Protein AF-A0A445B924-F1 (afdb_monomer_lite)

pLDDT: mean 78.01, std 12.76, range [37.25, 92.06]

Foldseek 3Di:
DAWDDADPVQRKTKDWDWDADPNDTDIDIWIAGPPCCDIPVDSLVVVQARDPVLVNSCVVVVHDRVVSHHPCPDPVNVCVVVVPPPDPPDDPVRDDPDPDDDDDDDPVPDDPPDDDPPPDPDDDDD

Radius of gyration: 23.71 Å; chains: 1; bounding box: 46×54×60 Å

Secondary structure (DSSP, 8-state):
-EEEEEETTTTEEEEEEEEEETTEEEEEEEEEETTTTEETTEEGGGTTS--HHHHHHHHHHT--GGGGS-GGGSHHHHHHHHHS----SS-GGGSPP--S------GGGSPPSS------------

Structure (mmCIF, N/CA/C/O backbone):
data_AF-A0A445B924-F1
#
_entry.id   AF-A0A445B924-F1
#
loop_
_atom_site.group_PDB
_atom_site.id
_atom_site.type_symbol
_atom_site.label_atom_id
_atom_site.label_alt_id
_atom_site.label_comp_id
_atom_site.label_asym_id
_atom_site.label_entity_id
_atom_site.label_seq_id
_atom_site.pdbx_PDB_ins_code
_atom_site.Cartn_x
_atom_site.Cartn_y
_atom_site.Cartn_z
_atom_site.occupancy
_atom_site.B_iso_or_equiv
_atom_site.auth_seq_id
_atom_site.auth_comp_id
_atom_site.auth_asym_id
_atom_site.auth_atom_id
_atom_site.pdbx_PDB_model_num
ATOM 1 N N . MET A 1 1 ? 0.965 -11.926 8.103 1.00 84.31 1 MET A N 1
ATOM 2 C CA . MET A 1 1 ? 0.816 -10.646 8.819 1.00 84.31 1 MET A CA 1
ATOM 3 C C . MET A 1 1 ? -0.501 -10.665 9.566 1.00 84.31 1 MET A C 1
ATOM 5 O O . MET A 1 1 ? -1.481 -11.114 8.982 1.00 84.31 1 MET A O 1
ATOM 9 N N . GLN A 1 2 ? -0.522 -10.225 10.821 1.00 88.88 2 GLN A N 1
ATOM 10 C CA . GLN A 1 2 ? -1.723 -10.185 11.661 1.00 88.88 2 GLN A CA 1
ATOM 11 C C . GLN A 1 2 ? -1.823 -8.826 12.354 1.00 88.88 2 GLN A C 1
ATOM 13 O O . GLN A 1 2 ? -0.837 -8.341 12.892 1.00 88.88 2 GLN A O 1
ATOM 18 N N . VAL A 1 3 ? -3.001 -8.200 12.335 1.00 88.69 3 VAL A N 1
ATOM 19 C CA . VAL A 1 3 ? -3.238 -6.960 13.088 1.00 88.69 3 VAL A CA 1
ATOM 20 C C . VAL A 1 3 ? -3.455 -7.323 14.556 1.00 88.69 3 VAL A C 1
ATOM 22 O O . VAL A 1 3 ? -4.400 -8.041 14.878 1.00 88.69 3 VAL A O 1
ATOM 25 N N . ASN A 1 4 ? -2.581 -6.834 15.430 1.00 86.19 4 ASN A N 1
ATOM 26 C CA . ASN A 1 4 ? -2.591 -7.130 16.862 1.00 86.19 4 ASN A CA 1
ATOM 27 C C . ASN A 1 4 ? -3.271 -6.054 17.698 1.00 86.19 4 ASN A C 1
ATOM 29 O O . ASN A 1 4 ? -3.913 -6.357 18.701 1.00 86.19 4 ASN A O 1
ATOM 33 N N . LEU A 1 5 ? -3.108 -4.794 17.301 1.00 85.38 5 LEU A N 1
ATOM 34 C CA . LEU A 1 5 ? -3.694 -3.654 17.992 1.00 85.38 5 LEU A CA 1
ATOM 35 C C . LEU A 1 5 ? -4.216 -2.664 16.963 1.00 85.38 5 LEU A C 1
ATOM 37 O O . LEU A 1 5 ? -3.568 -2.424 15.944 1.00 85.38 5 LEU A O 1
ATOM 41 N N . TYR A 1 6 ? -5.390 -2.110 17.245 1.00 87.94 6 TYR A N 1
ATOM 42 C CA . TYR A 1 6 ? -6.027 -1.086 16.432 1.00 87.94 6 TYR A CA 1
ATOM 43 C C . TYR A 1 6 ? -6.591 0.016 17.333 1.00 87.94 6 TYR A C 1
ATOM 45 O O . TYR A 1 6 ? -7.502 -0.237 18.123 1.00 87.94 6 TYR A O 1
ATOM 53 N N . ASP A 1 7 ? -6.062 1.233 17.191 1.00 88.50 7 ASP A N 1
ATOM 54 C CA . ASP A 1 7 ? -6.638 2.448 17.763 1.00 88.50 7 ASP A CA 1
ATOM 55 C C . ASP A 1 7 ? -7.491 3.153 16.704 1.00 88.50 7 ASP A C 1
ATOM 57 O O . ASP A 1 7 ? -6.999 3.764 15.748 1.00 88.50 7 ASP A O 1
ATOM 61 N N . ARG A 1 8 ? -8.808 3.083 16.899 1.00 82.19 8 ARG A N 1
ATOM 62 C CA . ARG A 1 8 ? -9.788 3.687 15.997 1.00 82.19 8 ARG A CA 1
ATOM 63 C C . ARG A 1 8 ? -9.754 5.214 15.996 1.00 82.19 8 ARG A C 1
ATOM 65 O O . ARG A 1 8 ? -10.068 5.797 14.962 1.00 82.19 8 ARG A O 1
ATOM 72 N N . GLY A 1 9 ? -9.416 5.854 17.116 1.00 82.44 9 GLY A N 1
ATOM 73 C CA . GLY A 1 9 ? -9.404 7.314 17.224 1.00 82.44 9 GLY A CA 1
ATOM 74 C C . GLY A 1 9 ? -8.301 7.933 16.373 1.00 82.44 9 GLY A C 1
ATOM 75 O O . GLY A 1 9 ? -8.534 8.917 15.676 1.00 82.44 9 GLY A O 1
ATOM 76 N N . ASN A 1 10 ? -7.132 7.293 16.369 1.00 80.12 10 ASN A N 1
ATOM 77 C CA . ASN A 1 10 ? -5.940 7.790 15.683 1.00 80.12 10 ASN A CA 1
ATOM 78 C C . ASN A 1 10 ? -5.678 7.105 14.329 1.00 80.12 10 ASN A C 1
ATOM 80 O O . ASN A 1 10 ? -4.825 7.548 13.559 1.00 80.12 10 ASN A O 1
ATOM 84 N N . SER A 1 11 ? -6.455 6.065 13.992 1.00 86.12 11 SER A N 1
ATOM 85 C CA . SER A 1 11 ? -6.229 5.202 12.820 1.00 86.12 11 SER A CA 1
ATOM 86 C C . SER A 1 11 ? -4.830 4.578 12.824 1.00 86.12 11 SER A C 1
ATOM 88 O O . SER A 1 11 ? -4.155 4.521 11.790 1.00 86.12 11 SER A O 1
ATOM 90 N N . GLU A 1 12 ? -4.412 4.124 14.006 1.00 91.69 12 GLU A N 1
ATOM 91 C CA . GLU A 1 12 ? -3.114 3.501 14.246 1.00 91.69 12 GLU A CA 1
ATOM 92 C C . GLU A 1 12 ? -3.240 1.992 14.428 1.00 91.69 12 GLU A C 1
ATOM 94 O O . GLU A 1 12 ? -4.201 1.487 15.015 1.00 91.69 12 GLU A O 1
ATOM 99 N N . PHE A 1 13 ? -2.247 1.267 13.924 1.00 91.75 13 PHE A N 1
ATOM 100 C CA . PHE A 1 13 ? -2.224 -0.186 13.918 1.00 91.75 13 PHE A CA 1
ATOM 101 C C . PHE A 1 13 ? -0.861 -0.701 14.340 1.00 91.75 13 PHE A C 1
ATOM 103 O O . PHE A 1 13 ? 0.168 -0.116 14.007 1.00 91.75 13 PHE A O 1
ATOM 110 N N . ILE A 1 14 ? -0.866 -1.850 15.004 1.00 92.06 14 ILE A N 1
ATOM 111 C CA . ILE A 1 14 ? 0.320 -2.679 15.192 1.00 92.06 14 ILE A CA 1
ATOM 112 C C . ILE A 1 14 ? 0.072 -3.981 14.447 1.00 92.06 14 ILE A C 1
ATOM 114 O O . ILE A 1 14 ? -0.892 -4.693 14.738 1.00 92.06 14 ILE A O 1
ATOM 118 N N . VAL A 1 15 ? 0.928 -4.272 13.475 1.00 90.44 15 VAL A N 1
ATOM 119 C CA . VAL A 1 15 ? 0.847 -5.466 12.637 1.00 90.44 15 VAL A CA 1
ATOM 120 C C . VAL A 1 15 ? 2.048 -6.347 12.909 1.00 90.44 15 VAL A C 1
ATOM 122 O O . VAL A 1 15 ? 3.184 -5.928 12.707 1.00 90.44 15 VAL A O 1
ATOM 125 N N . ASP A 1 16 ? 1.787 -7.578 13.324 1.00 91.19 16 ASP A N 1
ATOM 126 C CA . ASP A 1 16 ? 2.802 -8.611 13.421 1.00 91.19 16 ASP A CA 1
ATOM 127 C C . ASP A 1 16 ? 3.155 -9.130 12.036 1.00 91.19 16 ASP A C 1
ATOM 129 O O . ASP A 1 16 ? 2.300 -9.513 11.224 1.00 91.19 16 ASP A O 1
ATOM 133 N N . GLU A 1 17 ? 4.449 -9.185 11.788 1.00 87.56 17 GLU A N 1
ATOM 134 C CA . GLU A 1 17 ? 5.062 -9.701 10.591 1.00 87.56 17 GLU A CA 1
ATOM 135 C C . GLU A 1 17 ? 5.919 -10.913 10.942 1.00 87.56 17 GLU A C 1
ATOM 137 O O . GLU A 1 17 ? 6.742 -10.897 11.854 1.00 87.56 17 GLU A O 1
ATOM 142 N N . ILE A 1 18 ? 5.707 -11.985 10.184 1.00 87.50 18 ILE A N 1
ATOM 143 C CA . ILE A 1 18 ? 6.516 -13.192 10.264 1.00 87.50 18 ILE A CA 1
ATOM 144 C C . ILE A 1 18 ? 7.342 -13.223 8.987 1.00 87.50 18 ILE A C 1
ATOM 146 O O . ILE A 1 18 ? 6.793 -13.428 7.903 1.00 87.50 18 ILE A O 1
ATOM 150 N N . THR A 1 19 ? 8.648 -13.013 9.109 1.00 80.88 19 THR A N 1
ATOM 151 C CA . THR A 1 19 ? 9.589 -13.146 7.996 1.00 80.88 19 THR A CA 1
ATOM 152 C C . THR A 1 19 ? 10.322 -14.476 8.110 1.00 80.88 19 THR A C 1
ATOM 154 O O . THR A 1 19 ? 10.791 -14.857 9.183 1.00 80.88 19 THR A O 1
ATOM 157 N N . SER A 1 20 ? 10.404 -15.216 7.003 1.00 81.62 20 SER A N 1
ATOM 158 C CA . SER A 1 20 ? 11.209 -16.433 6.920 1.00 81.62 20 SER A CA 1
ATOM 159 C C . SER A 1 20 ? 12.340 -16.215 5.926 1.00 81.62 20 SER A C 1
ATOM 161 O O . SER A 1 20 ? 12.104 -16.149 4.721 1.00 81.62 20 SER A O 1
ATOM 163 N N . THR A 1 21 ? 13.566 -16.098 6.433 1.00 80.56 21 THR A N 1
ATOM 164 C CA . THR A 1 21 ? 14.767 -15.892 5.613 1.00 80.56 21 THR A CA 1
ATOM 165 C C . THR A 1 21 ? 15.790 -16.963 5.961 1.00 80.56 21 THR A C 1
ATOM 167 O O . THR A 1 21 ? 16.232 -17.063 7.104 1.00 80.56 21 THR A O 1
ATOM 170 N N . GLY A 1 22 ? 16.163 -17.794 4.981 1.00 78.31 22 GLY A N 1
ATOM 171 C CA . GLY A 1 22 ? 17.199 -18.821 5.155 1.00 78.31 22 GLY A CA 1
ATOM 172 C C . GLY A 1 22 ? 16.897 -19.846 6.257 1.00 78.31 22 GLY A C 1
ATOM 173 O O . GLY A 1 22 ? 17.793 -20.217 7.007 1.00 78.31 22 GLY A O 1
ATOM 174 N N . GLY A 1 23 ? 15.633 -20.258 6.409 1.00 81.50 23 GLY A N 1
ATOM 175 C CA . GLY A 1 23 ? 15.212 -21.230 7.430 1.00 81.50 23 GLY A CA 1
ATOM 176 C C . GLY A 1 23 ? 15.062 -20.662 8.847 1.00 81.50 23 GLY A C 1
ATOM 177 O O . GLY A 1 23 ? 14.691 -21.396 9.759 1.00 81.50 23 GLY A O 1
ATOM 178 N N . ARG A 1 24 ? 15.305 -19.361 9.049 1.00 80.38 24 ARG A N 1
ATOM 179 C CA . ARG A 1 24 ? 15.022 -18.660 10.307 1.00 80.38 24 ARG A CA 1
ATOM 180 C C . ARG A 1 24 ? 13.689 -17.938 10.214 1.00 80.38 24 ARG A C 1
ATOM 182 O O . ARG A 1 24 ? 13.432 -17.257 9.225 1.00 80.38 24 ARG A O 1
ATOM 189 N N . ILE A 1 25 ? 12.868 -18.085 11.249 1.00 85.88 25 ILE A N 1
ATOM 190 C CA . ILE A 1 25 ? 11.621 -17.339 11.421 1.00 85.88 25 ILE A CA 1
ATOM 191 C C . ILE A 1 25 ? 11.916 -16.170 12.357 1.00 85.88 25 ILE A C 1
ATOM 193 O O . ILE A 1 25 ? 12.394 -16.383 13.472 1.00 85.88 25 ILE A O 1
ATOM 197 N N . ALA A 1 26 ? 11.639 -14.954 11.905 1.00 83.56 26 ALA A N 1
ATOM 198 C CA . ALA A 1 26 ? 11.666 -13.759 12.729 1.00 83.56 26 ALA A CA 1
ATOM 199 C C . 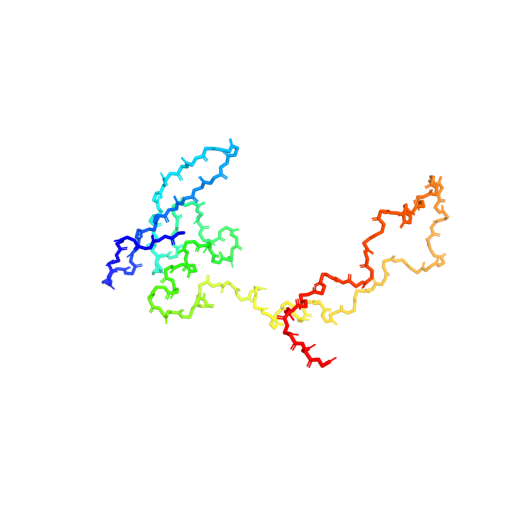ALA A 1 26 ? 10.248 -13.205 12.862 1.00 83.56 26 ALA A C 1
ATOM 201 O O . ALA A 1 26 ? 9.506 -13.119 11.882 1.00 83.56 26 ALA A O 1
ATOM 202 N N . LEU A 1 27 ? 9.889 -12.852 14.093 1.00 88.38 27 LEU A N 1
ATOM 203 C CA . LEU A 1 27 ? 8.680 -12.107 14.412 1.00 88.38 27 LEU A CA 1
ATOM 204 C C . LEU A 1 27 ? 9.077 -10.660 14.668 1.00 88.38 27 LEU A C 1
ATOM 206 O O . LEU A 1 27 ? 9.913 -10.387 15.531 1.00 88.38 27 LEU A O 1
ATOM 210 N N . SER A 1 28 ? 8.475 -9.750 13.922 1.00 86.69 28 SER A N 1
ATOM 211 C CA . SER A 1 28 ? 8.584 -8.315 14.140 1.00 86.69 28 SER A CA 1
ATOM 212 C C . SER A 1 28 ? 7.199 -7.695 14.194 1.00 86.69 28 SER A C 1
ATOM 214 O O . SER A 1 28 ? 6.224 -8.273 13.721 1.00 86.69 28 SER A O 1
ATOM 216 N N . ASN A 1 29 ? 7.107 -6.514 14.792 1.00 89.56 29 ASN A N 1
ATOM 217 C CA . ASN A 1 29 ? 5.907 -5.702 14.741 1.00 89.56 29 ASN A CA 1
ATOM 218 C C . ASN A 1 29 ? 6.183 -4.445 13.917 1.00 89.56 29 ASN A C 1
ATOM 220 O O . ASN A 1 29 ? 7.296 -3.927 13.884 1.00 89.56 29 ASN A O 1
ATOM 224 N N . CYS A 1 30 ? 5.153 -3.987 13.223 1.00 88.06 30 CYS A N 1
ATOM 225 C CA . CYS A 1 30 ? 5.167 -2.763 12.448 1.00 88.06 30 CYS A CA 1
ATOM 226 C C . CYS A 1 30 ? 4.043 -1.867 12.943 1.00 88.06 30 CYS A C 1
ATOM 228 O O . CYS A 1 30 ? 2.876 -2.270 12.949 1.00 88.06 30 CYS A O 1
ATOM 230 N N . ARG A 1 31 ? 4.381 -0.638 13.316 1.00 90.62 31 ARG A N 1
ATOM 231 C CA . ARG A 1 31 ? 3.417 0.425 13.569 1.00 90.62 31 ARG A CA 1
ATOM 232 C C . ARG A 1 31 ? 3.018 1.070 12.256 1.00 90.62 31 ARG A C 1
ATOM 234 O O . ARG A 1 31 ? 3.836 1.254 11.354 1.00 90.62 31 ARG A O 1
ATOM 241 N N . ILE A 1 32 ? 1.737 1.385 12.149 1.00 89.00 32 ILE A N 1
ATOM 242 C CA . ILE A 1 32 ? 1.146 2.011 10.974 1.00 89.00 32 ILE A CA 1
ATOM 243 C C . ILE A 1 32 ? 0.244 3.135 11.448 1.00 89.00 32 ILE A C 1
ATOM 245 O O . ILE A 1 32 ? -0.576 2.922 12.336 1.00 89.00 32 ILE A O 1
ATOM 249 N N . SER A 1 33 ? 0.339 4.292 10.806 1.00 89.12 33 SER A N 1
ATOM 250 C CA . SER A 1 33 ? -0.661 5.353 10.893 1.00 89.12 33 SER A CA 1
ATOM 251 C C . SER A 1 33 ? -1.271 5.546 9.510 1.00 89.12 33 SER A C 1
ATOM 253 O O . SER A 1 33 ? -0.577 5.959 8.580 1.00 89.12 33 SER A O 1
ATOM 255 N N . LEU A 1 34 ? -2.560 5.228 9.348 1.00 85.69 34 LEU A N 1
ATOM 256 C CA . LEU A 1 34 ? -3.255 5.449 8.073 1.00 85.69 34 LEU A CA 1
ATOM 257 C C . LEU A 1 34 ? -3.519 6.939 7.827 1.00 85.69 34 LEU A C 1
ATOM 259 O O . LEU A 1 34 ? -3.470 7.388 6.686 1.00 85.69 34 LEU A O 1
ATOM 263 N N . SER A 1 35 ? -3.780 7.705 8.890 1.00 84.31 35 SER A N 1
ATOM 264 C CA . SER A 1 35 ? -4.002 9.154 8.825 1.00 84.31 35 SER A CA 1
ATOM 265 C C . SER A 1 35 ? -2.721 9.902 8.451 1.00 84.31 35 SER A C 1
ATOM 267 O O . SER A 1 35 ? -2.754 10.792 7.604 1.00 84.31 35 SER A O 1
ATOM 269 N N . GLY A 1 36 ? -1.590 9.501 9.036 1.00 80.75 36 GLY A N 1
ATOM 270 C CA . GLY A 1 36 ? -0.273 10.056 8.734 1.00 80.75 36 GLY A CA 1
ATOM 271 C C . GLY A 1 36 ? 0.399 9.459 7.497 1.00 80.75 36 GLY A C 1
ATOM 272 O O . GLY A 1 36 ? 1.407 10.001 7.058 1.00 80.75 36 GLY A O 1
ATOM 273 N N . GLN A 1 37 ? -0.131 8.360 6.946 1.00 79.62 37 GLN A N 1
ATOM 274 C CA . GLN A 1 37 ? 0.526 7.536 5.922 1.00 79.62 37 GLN A CA 1
ATOM 275 C C . GLN A 1 37 ? 1.966 7.172 6.327 1.00 79.62 37 GLN A C 1
ATOM 277 O O . GLN A 1 37 ? 2.929 7.452 5.618 1.00 79.62 37 GLN A O 1
ATOM 282 N N . ILE A 1 38 ? 2.136 6.578 7.509 1.00 82.31 38 ILE A N 1
ATOM 283 C CA . ILE A 1 38 ? 3.453 6.201 8.051 1.00 82.31 38 ILE A CA 1
ATOM 284 C C . ILE A 1 38 ? 3.473 4.704 8.353 1.00 82.31 38 ILE A C 1
ATOM 286 O O . ILE A 1 38 ? 2.495 4.157 8.862 1.00 82.31 38 ILE A O 1
ATOM 290 N N . CYS A 1 39 ? 4.590 4.054 8.035 1.00 86.00 39 CYS A N 1
ATOM 291 C CA . CYS A 1 39 ? 4.892 2.664 8.356 1.00 86.00 39 CYS A CA 1
ATOM 292 C C . CYS A 1 39 ? 6.363 2.572 8.795 1.00 86.00 39 CYS A C 1
ATOM 294 O O . CYS A 1 39 ? 7.230 3.178 8.166 1.00 86.00 39 CYS A O 1
ATOM 296 N N . ASP A 1 40 ? 6.658 1.810 9.853 1.00 84.19 40 ASP A N 1
ATOM 297 C CA . ASP A 1 40 ? 8.021 1.690 10.406 1.00 84.19 40 ASP A CA 1
ATOM 298 C C . ASP A 1 40 ? 9.057 1.217 9.369 1.00 84.19 40 ASP A C 1
ATOM 300 O O . ASP A 1 40 ? 10.206 1.656 9.378 1.00 84.19 40 ASP A O 1
ATOM 304 N N . TYR A 1 41 ? 8.648 0.333 8.453 1.00 74.69 41 TYR A N 1
ATOM 305 C CA . TYR A 1 41 ? 9.526 -0.266 7.439 1.00 74.69 41 TYR A CA 1
ATOM 306 C C . TYR A 1 41 ? 9.624 0.543 6.145 1.00 74.69 41 TYR A C 1
ATOM 308 O O . TYR A 1 41 ? 10.459 0.254 5.288 1.00 74.69 41 TYR A O 1
ATOM 316 N N . SER A 1 42 ? 8.763 1.541 5.967 1.00 62.62 42 SER A N 1
ATOM 317 C CA . SER A 1 42 ? 8.767 2.389 4.783 1.00 62.62 42 SER A CA 1
ATOM 318 C C . SER A 1 42 ? 8.017 3.676 5.084 1.00 62.62 42 SER A C 1
ATOM 320 O O . SER A 1 42 ? 6.827 3.658 5.394 1.00 62.62 42 SER A O 1
ATOM 322 N N . TYR A 1 43 ? 8.688 4.814 4.920 1.00 61.56 43 TYR A N 1
ATOM 323 C CA . TYR A 1 43 ? 7.966 6.051 4.659 1.00 61.56 43 TYR A CA 1
ATOM 324 C C . TYR A 1 43 ? 7.143 5.799 3.390 1.00 61.56 43 TYR A C 1
ATOM 326 O O . TYR A 1 43 ? 7.717 5.683 2.307 1.00 61.56 43 TYR A O 1
ATOM 334 N N . PHE A 1 44 ? 5.821 5.659 3.524 1.00 55.84 44 PHE A N 1
ATOM 335 C CA . PHE A 1 44 ? 4.878 5.392 2.424 1.00 55.84 44 PHE A CA 1
ATOM 336 C C . PHE A 1 44 ? 5.154 6.231 1.172 1.00 55.84 44 PHE A C 1
ATOM 338 O O . PHE A 1 44 ? 4.918 5.798 0.048 1.00 55.84 44 PHE A O 1
ATOM 345 N N . GLN A 1 45 ? 5.649 7.448 1.378 1.00 56.97 45 GLN A N 1
ATOM 346 C CA . GLN A 1 45 ? 5.904 8.424 0.334 1.00 56.97 45 GLN A CA 1
ATOM 347 C C . GLN A 1 45 ? 7.054 8.035 -0.604 1.00 56.97 45 GLN A C 1
ATOM 349 O O . GLN A 1 45 ? 7.017 8.416 -1.764 1.00 56.97 45 GLN A O 1
ATOM 354 N N . ALA A 1 46 ? 8.050 7.255 -0.162 1.00 63.62 46 ALA A N 1
ATOM 355 C CA . ALA A 1 46 ? 9.235 6.976 -0.985 1.00 63.62 46 ALA A CA 1
ATOM 356 C C . ALA A 1 46 ? 8.924 6.134 -2.235 1.00 63.62 46 ALA A C 1
ATOM 358 O O . ALA A 1 46 ? 9.607 6.260 -3.248 1.00 63.62 46 ALA A O 1
ATOM 359 N N . LEU A 1 47 ? 7.902 5.276 -2.163 1.00 65.38 47 LEU A N 1
ATOM 360 C CA . LEU A 1 47 ? 7.491 4.405 -3.268 1.00 65.38 47 LEU A CA 1
ATOM 361 C C . LEU A 1 47 ? 6.155 4.814 -3.888 1.00 65.38 47 LEU A C 1
ATOM 363 O O . LEU A 1 47 ? 5.718 4.148 -4.821 1.00 65.38 47 LEU A O 1
ATOM 367 N N . HIS A 1 48 ? 5.496 5.864 -3.373 1.00 74.88 48 HIS A N 1
ATOM 368 C CA . HIS A 1 48 ? 4.179 6.322 -3.844 1.00 74.88 48 HIS A CA 1
ATOM 369 C C . HIS A 1 48 ? 3.117 5.187 -3.907 1.00 74.88 48 HIS A C 1
ATOM 371 O O . HIS A 1 48 ? 2.098 5.284 -4.590 1.00 74.88 48 HIS A O 1
ATOM 377 N N . TYR A 1 49 ? 3.347 4.094 -3.171 1.00 77.00 49 TYR A N 1
ATOM 378 C CA . TYR A 1 49 ? 2.577 2.856 -3.202 1.00 77.00 49 TYR A CA 1
ATOM 379 C C . TYR A 1 49 ? 2.375 2.343 -1.774 1.00 77.00 49 TYR A C 1
ATOM 381 O O . TYR A 1 49 ? 3.281 2.416 -0.942 1.00 77.00 49 TYR A O 1
ATOM 389 N N . ALA A 1 50 ? 1.192 1.798 -1.487 1.00 79.94 50 ALA A N 1
ATOM 390 C CA . ALA A 1 50 ? 0.865 1.278 -0.165 1.00 79.94 50 ALA A CA 1
ATOM 391 C C . ALA A 1 50 ? 1.724 0.045 0.156 1.00 79.94 50 ALA A C 1
ATOM 393 O O . ALA A 1 50 ? 1.702 -0.951 -0.574 1.00 79.94 50 ALA A O 1
ATOM 394 N N . CYS A 1 51 ? 2.465 0.083 1.264 1.00 83.06 51 CYS A N 1
ATOM 395 C CA . CYS A 1 51 ? 3.229 -1.081 1.703 1.00 83.06 51 CYS A CA 1
ATOM 396 C C . CYS A 1 51 ? 2.296 -2.228 2.138 1.00 83.06 51 CYS A C 1
ATOM 398 O O . CYS A 1 51 ? 1.102 -2.049 2.396 1.00 83.06 51 CYS A O 1
ATOM 400 N N . CYS A 1 52 ? 2.832 -3.443 2.228 1.00 85.31 52 CYS A N 1
ATOM 401 C CA . CYS A 1 52 ? 2.049 -4.636 2.557 1.00 85.31 52 CYS A CA 1
ATOM 402 C C . CYS A 1 52 ? 1.338 -4.546 3.920 1.00 85.31 52 CYS A C 1
ATOM 404 O O . CYS A 1 52 ? 0.203 -5.013 4.041 1.00 85.31 52 CYS A O 1
ATOM 406 N N . HIS A 1 53 ? 1.941 -3.895 4.921 1.00 88.00 53 HIS A N 1
ATOM 407 C CA . HIS A 1 53 ? 1.322 -3.702 6.238 1.00 88.00 53 HIS A CA 1
ATOM 408 C C . HIS A 1 53 ? 0.043 -2.856 6.154 1.00 88.00 53 HIS A C 1
ATOM 410 O O . HIS A 1 53 ? -0.937 -3.106 6.852 1.00 88.00 53 HIS A O 1
ATOM 416 N N . VAL A 1 54 ? 0.018 -1.891 5.243 1.00 87.19 54 VAL A N 1
ATOM 417 C CA . VAL A 1 54 ? -1.096 -0.954 5.045 1.00 87.19 54 VAL A CA 1
ATOM 418 C C . VAL A 1 54 ? -2.251 -1.641 4.361 1.00 87.19 54 VAL A C 1
ATOM 420 O O . VAL A 1 54 ? -3.399 -1.456 4.755 1.00 87.19 54 VAL A O 1
ATOM 423 N N . LEU A 1 55 ? -1.948 -2.487 3.377 1.00 89.00 55 LEU A N 1
ATOM 424 C CA . LEU A 1 55 ? -2.941 -3.355 2.758 1.00 89.00 55 LEU A CA 1
ATOM 425 C C . LEU A 1 55 ? -3.573 -4.285 3.804 1.00 89.00 55 LEU A C 1
ATOM 427 O O . LEU A 1 55 ? -4.789 -4.479 3.792 1.00 89.00 55 LEU A O 1
ATOM 431 N N . ALA A 1 56 ? -2.780 -4.804 4.750 1.00 90.56 56 ALA A N 1
ATOM 432 C CA . ALA A 1 56 ? -3.294 -5.612 5.854 1.00 90.56 56 ALA A CA 1
ATOM 433 C C . ALA A 1 56 ? -4.221 -4.806 6.786 1.00 90.56 56 ALA A C 1
ATOM 435 O O . ALA A 1 56 ? -5.314 -5.278 7.103 1.00 90.56 56 ALA A O 1
ATOM 436 N N . ALA A 1 57 ? -3.843 -3.581 7.166 1.00 89.56 57 ALA A N 1
ATOM 437 C CA . ALA A 1 57 ? -4.689 -2.689 7.966 1.00 89.56 57 ALA A CA 1
ATOM 438 C C . ALA A 1 57 ? -5.988 -2.295 7.236 1.00 89.56 57 ALA A C 1
ATOM 440 O O . ALA A 1 57 ? -7.072 -2.350 7.818 1.00 89.56 57 ALA A O 1
ATOM 441 N N . CYS A 1 58 ? -5.909 -1.976 5.939 1.00 89.62 58 CYS A N 1
ATOM 442 C CA . CYS A 1 58 ? -7.081 -1.670 5.116 1.00 89.62 58 CYS A CA 1
ATOM 443 C C . CYS A 1 58 ? -8.030 -2.868 5.025 1.00 89.62 58 CYS A C 1
ATOM 445 O O . CYS A 1 58 ? -9.237 -2.706 5.191 1.00 89.62 58 CYS A O 1
ATOM 447 N N . SER A 1 59 ? -7.491 -4.074 4.820 1.00 91.12 59 SER A N 1
ATOM 448 C CA . SER A 1 59 ? -8.269 -5.318 4.806 1.00 91.12 59 SER A CA 1
ATOM 449 C C . SER A 1 59 ? -8.977 -5.554 6.144 1.00 91.12 59 SER A C 1
ATOM 451 O O . SER A 1 59 ? -10.177 -5.832 6.173 1.00 91.12 59 SER A O 1
ATOM 453 N N . TYR A 1 60 ? -8.269 -5.347 7.258 1.00 91.31 60 TYR A N 1
ATOM 454 C CA . TYR A 1 60 ? -8.816 -5.492 8.606 1.00 91.31 60 TYR A CA 1
ATOM 455 C C . TYR A 1 60 ? -9.974 -4.519 8.883 1.00 91.31 60 TYR A C 1
ATOM 457 O O . TYR A 1 60 ? -11.025 -4.927 9.377 1.00 91.31 60 TYR A O 1
ATOM 465 N N . CYS A 1 61 ? -9.823 -3.246 8.507 1.00 88.69 61 CYS A N 1
ATOM 466 C CA . CYS A 1 61 ? -10.848 -2.216 8.709 1.00 88.69 61 CYS A CA 1
ATOM 467 C C . CYS A 1 61 ? -11.884 -2.110 7.582 1.00 88.69 61 CYS A C 1
ATOM 469 O O . CYS A 1 61 ? -12.776 -1.266 7.669 1.00 88.69 61 CYS A O 1
ATOM 471 N N . ARG A 1 62 ? -11.793 -2.945 6.537 1.00 90.25 62 ARG A N 1
ATOM 472 C CA . ARG A 1 62 ? -12.630 -2.868 5.325 1.00 90.25 62 ARG A CA 1
ATOM 473 C C . ARG A 1 62 ? -12.583 -1.490 4.648 1.00 90.25 62 ARG A C 1
ATOM 475 O O . ARG A 1 62 ? -13.598 -0.996 4.161 1.00 90.25 62 ARG A O 1
ATOM 482 N N . LEU A 1 63 ? -11.406 -0.873 4.635 1.00 90.12 63 LEU A N 1
ATOM 483 C CA . LEU A 1 63 ? -11.155 0.406 3.974 1.00 90.12 63 LEU A CA 1
ATOM 484 C C . LEU A 1 63 ? -10.737 0.185 2.518 1.00 90.12 63 LEU A C 1
ATOM 486 O O . LEU A 1 63 ? -10.099 -0.819 2.188 1.00 90.12 63 LEU A O 1
ATOM 490 N N . ASP A 1 64 ? -11.067 1.141 1.648 1.00 89.94 64 ASP A N 1
ATOM 491 C CA . ASP A 1 64 ? -10.572 1.124 0.273 1.00 89.94 64 ASP A CA 1
ATOM 492 C C . ASP A 1 64 ? -9.093 1.516 0.255 1.00 89.94 64 ASP A C 1
ATOM 494 O O . ASP A 1 64 ? -8.738 2.687 0.330 1.00 89.94 64 ASP A O 1
ATOM 498 N N . TRP A 1 65 ? -8.217 0.520 0.138 1.00 86.19 65 TRP A N 1
ATOM 499 C CA . TRP A 1 65 ? -6.764 0.701 0.071 1.00 86.19 65 TRP A CA 1
ATOM 500 C C . TRP A 1 65 ? -6.314 1.679 -1.028 1.00 86.19 65 TRP A C 1
ATOM 502 O O . TRP A 1 65 ? -5.244 2.276 -0.917 1.00 86.19 65 TRP A O 1
ATOM 512 N N . ARG A 1 66 ? -7.130 1.880 -2.075 1.00 86.12 66 ARG A N 1
ATOM 513 C CA . ARG A 1 66 ? -6.837 2.801 -3.182 1.00 86.12 66 ARG A CA 1
ATOM 514 C C . ARG A 1 66 ? -6.715 4.258 -2.748 1.00 86.12 66 ARG A C 1
ATOM 516 O O . ARG A 1 66 ? -6.110 5.032 -3.478 1.00 86.12 66 ARG A O 1
ATOM 523 N N . THR A 1 67 ? -7.257 4.644 -1.592 1.00 86.25 67 THR A N 1
ATOM 524 C CA . THR A 1 67 ? -7.102 6.009 -1.061 1.00 86.25 67 THR A CA 1
ATOM 525 C C . THR A 1 67 ? -5.680 6.307 -0.583 1.00 86.25 67 THR A C 1
ATOM 527 O O . THR A 1 67 ? -5.361 7.464 -0.333 1.00 86.25 67 THR A O 1
ATOM 530 N N . TYR A 1 68 ? -4.841 5.278 -0.431 1.00 81.56 68 TYR A N 1
ATOM 531 C CA . TYR A 1 68 ? -3.467 5.380 0.072 1.00 81.56 68 TYR A CA 1
ATOM 532 C C . TYR A 1 68 ? -2.406 5.137 -1.010 1.00 81.56 68 TYR A C 1
ATOM 534 O O . TYR A 1 68 ? -1.238 4.921 -0.692 1.00 81.56 68 TYR A O 1
ATOM 542 N N . ILE A 1 69 ? -2.812 5.114 -2.280 1.00 80.31 69 ILE A N 1
ATOM 543 C CA . ILE A 1 69 ? -1.922 4.923 -3.424 1.00 80.31 69 ILE A CA 1
ATOM 544 C C . ILE A 1 69 ? -1.938 6.173 -4.278 1.00 80.31 69 ILE A C 1
ATOM 546 O O . ILE A 1 69 ? -2.995 6.758 -4.505 1.00 80.31 69 ILE A O 1
ATOM 550 N N . ASP A 1 70 ? -0.758 6.559 -4.750 1.00 82.56 70 ASP A N 1
ATOM 551 C CA . ASP A 1 70 ? -0.608 7.682 -5.658 1.00 82.56 70 ASP A CA 1
ATOM 552 C C . ASP A 1 70 ? -1.306 7.403 -6.995 1.00 82.56 70 ASP A C 1
ATOM 554 O O . ASP A 1 70 ? -1.292 6.282 -7.521 1.00 82.56 70 ASP A O 1
ATOM 558 N N . ASP A 1 71 ? -1.902 8.444 -7.568 1.00 82.50 71 ASP A N 1
ATOM 559 C CA . ASP A 1 71 ? -2.646 8.355 -8.816 1.00 82.50 71 ASP A CA 1
ATOM 560 C C . ASP A 1 71 ? -1.811 7.759 -9.958 1.00 82.50 71 ASP A C 1
ATOM 562 O O . ASP A 1 71 ? -2.375 7.068 -10.811 1.00 82.50 71 ASP A O 1
ATOM 566 N N . VAL A 1 72 ? -0.481 7.930 -9.954 1.00 80.38 72 VAL A N 1
ATOM 567 C CA . VAL A 1 72 ? 0.416 7.367 -10.983 1.00 80.38 72 VAL A CA 1
ATOM 568 C C . VAL A 1 72 ? 0.344 5.841 -11.096 1.00 80.38 72 VAL A C 1
ATOM 570 O O . VAL A 1 72 ? 0.584 5.298 -12.174 1.00 80.38 72 VAL A O 1
ATOM 573 N N . TYR A 1 73 ? -0.040 5.144 -10.022 1.00 79.75 73 TYR A N 1
ATOM 574 C CA . TYR A 1 73 ? -0.213 3.687 -10.010 1.00 79.75 73 TYR A CA 1
ATOM 575 C C . TYR A 1 73 ? -1.648 3.242 -10.287 1.00 79.75 73 TYR A C 1
ATOM 577 O O . TYR A 1 73 ? -1.951 2.044 -10.258 1.00 79.75 73 TYR A O 1
ATOM 585 N N . ARG A 1 74 ? -2.564 4.171 -10.575 1.00 83.06 74 ARG A N 1
ATOM 586 C CA . ARG A 1 74 ? -3.902 3.790 -11.010 1.00 83.06 74 ARG A CA 1
ATOM 587 C C . ARG A 1 74 ? -3.832 3.136 -12.378 1.00 83.06 74 ARG A C 1
ATOM 589 O O . ARG A 1 74 ? -3.190 3.622 -13.308 1.00 83.06 74 ARG A O 1
ATOM 596 N N . VAL A 1 75 ? -4.594 2.054 -12.506 1.00 83.25 75 VAL A N 1
ATOM 597 C CA . VAL A 1 75 ? -4.699 1.260 -13.732 1.00 83.25 75 VAL A CA 1
ATOM 598 C C . VAL A 1 75 ? -4.984 2.148 -14.946 1.00 83.25 75 VAL A C 1
ATOM 600 O O . VAL A 1 75 ? -4.343 1.970 -15.970 1.00 83.25 75 VAL A O 1
ATOM 603 N N . ASN A 1 76 ? -5.859 3.155 -14.841 1.00 84.38 76 ASN A N 1
ATOM 604 C CA . ASN A 1 76 ? -6.145 4.054 -15.964 1.00 84.38 76 ASN A CA 1
ATOM 605 C C . ASN A 1 76 ? -4.926 4.893 -16.400 1.00 84.38 76 ASN A C 1
ATOM 607 O O . ASN A 1 76 ? -4.737 5.086 -17.598 1.00 84.38 76 ASN A O 1
ATOM 611 N N . ILE A 1 77 ? -4.107 5.382 -15.459 1.00 84.75 77 ILE A N 1
ATOM 612 C CA . ILE A 1 77 ? -2.897 6.154 -15.772 1.00 84.75 77 ILE A CA 1
ATOM 613 C C . ILE A 1 77 ? -1.866 5.240 -16.423 1.00 84.75 77 ILE A C 1
ATOM 615 O O . ILE A 1 77 ? -1.338 5.571 -17.482 1.00 84.75 77 ILE A O 1
ATOM 619 N N . MET A 1 78 ? -1.660 4.052 -15.858 1.00 81.44 78 MET A N 1
ATOM 620 C CA . MET A 1 78 ? -0.762 3.052 -16.426 1.00 81.44 78 MET A CA 1
ATOM 621 C C . MET A 1 78 ? -1.196 2.650 -17.843 1.00 81.44 78 MET A C 1
ATOM 623 O O . MET A 1 78 ? -0.386 2.693 -18.765 1.00 81.44 78 MET A O 1
ATOM 627 N N . PHE A 1 79 ? -2.485 2.365 -18.059 1.00 85.19 79 PHE A N 1
ATOM 628 C CA . PHE A 1 79 ? -3.025 2.111 -19.397 1.00 85.19 79 PHE A CA 1
ATOM 629 C C . PHE A 1 79 ? -2.781 3.278 -20.351 1.00 85.19 79 PHE A C 1
ATOM 631 O O . PHE A 1 79 ? -2.415 3.031 -21.491 1.00 85.19 79 PHE A O 1
ATOM 638 N N . ASN A 1 80 ? -2.941 4.530 -19.919 1.00 85.38 80 ASN A N 1
ATOM 639 C CA . ASN A 1 80 ? -2.669 5.688 -20.772 1.00 85.38 80 ASN A CA 1
ATOM 640 C C . ASN A 1 80 ? -1.188 5.812 -21.154 1.00 85.38 80 ASN A C 1
ATOM 642 O O . ASN A 1 80 ? -0.896 6.143 -22.300 1.00 85.38 80 ASN A O 1
ATOM 646 N N . VAL A 1 81 ? -0.264 5.514 -20.236 1.00 82.25 81 VAL A N 1
ATOM 647 C CA . VAL A 1 81 ? 1.181 5.490 -20.526 1.00 82.25 81 VAL A CA 1
ATOM 648 C C . VAL A 1 81 ? 1.503 4.416 -21.565 1.00 82.25 81 VAL A C 1
ATOM 650 O O . VAL A 1 81 ? 2.192 4.698 -22.539 1.00 82.25 81 VAL A O 1
ATOM 653 N N . TYR A 1 82 ? 0.958 3.207 -21.403 1.00 82.00 82 TYR A N 1
ATOM 654 C CA . TYR A 1 82 ? 1.182 2.095 -22.337 1.00 82.00 82 TYR A CA 1
ATOM 655 C C . TYR A 1 82 ? 0.350 2.172 -23.622 1.00 82.00 82 TYR A C 1
ATOM 657 O O . TYR A 1 82 ? 0.623 1.437 -24.565 1.00 82.00 82 TYR A O 1
ATOM 665 N N . LYS A 1 83 ? -0.667 3.037 -23.672 1.00 84.19 83 LYS A N 1
ATOM 666 C CA . LYS A 1 83 ? -1.458 3.309 -24.879 1.00 84.19 83 LYS A CA 1
ATOM 667 C C . LYS A 1 83 ? -0.664 4.111 -25.905 1.00 84.19 83 LYS A C 1
ATOM 669 O O . LYS A 1 83 ? -1.003 4.077 -27.083 1.00 84.19 83 LYS A O 1
ATOM 674 N N . MET A 1 84 ? 0.350 4.854 -25.466 1.00 81.00 84 MET A N 1
ATOM 675 C CA . MET A 1 84 ? 1.262 5.514 -26.387 1.00 81.00 84 MET A CA 1
ATOM 676 C C . MET A 1 84 ? 1.983 4.446 -27.201 1.00 81.00 84 MET A C 1
ATOM 678 O O . MET A 1 84 ? 2.599 3.545 -26.631 1.00 81.00 84 MET A O 1
ATOM 682 N N . ASP A 1 85 ? 1.913 4.556 -28.526 1.00 74.88 85 ASP A N 1
ATOM 683 C CA . ASP A 1 85 ? 2.708 3.703 -29.395 1.00 74.88 85 ASP A CA 1
ATOM 684 C C . ASP A 1 85 ? 4.180 3.924 -29.051 1.00 74.88 85 ASP A C 1
ATOM 686 O O . ASP A 1 85 ? 4.731 5.018 -29.228 1.00 74.88 85 ASP A O 1
ATOM 690 N N . PHE A 1 86 ? 4.825 2.879 -28.534 1.00 72.25 86 PHE A N 1
ATOM 691 C CA . PHE A 1 86 ? 6.273 2.858 -28.452 1.00 72.25 86 PHE A CA 1
ATOM 692 C C . PHE A 1 86 ? 6.770 2.925 -29.887 1.00 72.25 86 PHE A C 1
ATOM 694 O O . PHE A 1 86 ? 6.674 1.951 -30.633 1.00 72.25 86 PHE A O 1
ATOM 701 N N . SER A 1 87 ? 7.265 4.097 -30.288 1.00 71.75 87 SER A N 1
ATOM 702 C CA . SER A 1 87 ? 7.946 4.223 -31.568 1.00 71.75 87 SER A CA 1
ATOM 703 C C . SER A 1 87 ? 9.072 3.194 -31.562 1.00 71.75 87 SER A C 1
ATOM 705 O O . SER A 1 87 ? 9.895 3.243 -30.639 1.00 71.75 87 SER A O 1
ATOM 707 N N . PRO A 1 88 ? 9.108 2.242 -32.513 1.00 68.31 88 PRO A N 1
ATOM 708 C CA . PRO A 1 88 ? 10.206 1.297 -32.584 1.00 68.31 88 PRO A CA 1
ATOM 709 C C . PRO A 1 88 ? 11.496 2.109 -32.616 1.00 68.31 88 PRO A C 1
ATOM 711 O O . PRO A 1 88 ? 11.678 2.996 -33.456 1.00 68.31 88 PRO A O 1
ATOM 714 N N . SER A 1 89 ? 12.348 1.888 -31.616 1.00 63.22 89 SER A N 1
ATOM 715 C CA . SER A 1 89 ? 13.617 2.584 -31.531 1.00 63.22 89 SER A CA 1
ATOM 716 C C . SER A 1 89 ? 14.455 2.112 -32.712 1.00 63.22 89 SER A C 1
ATOM 718 O O . SER A 1 89 ? 14.979 1.000 -32.678 1.00 63.22 89 SER A O 1
ATOM 720 N N . ILE A 1 90 ? 14.586 2.999 -33.705 1.00 62.28 90 ILE A N 1
ATOM 721 C CA . ILE A 1 90 ? 15.367 2.868 -34.942 1.00 62.28 90 ILE A CA 1
ATOM 722 C C . ILE A 1 90 ? 14.575 2.176 -36.072 1.00 62.28 90 ILE A C 1
ATOM 724 O O . ILE A 1 90 ? 14.158 1.031 -35.952 1.00 62.28 90 ILE A O 1
ATOM 728 N N . HIS A 1 91 ? 14.388 2.882 -37.198 1.00 67.88 91 HIS A N 1
ATOM 729 C CA . HIS A 1 91 ? 13.938 2.275 -38.458 1.00 67.88 91 HIS A CA 1
ATOM 730 C C . HIS A 1 91 ? 14.889 1.136 -38.834 1.00 67.88 91 HIS A C 1
ATOM 732 O O . HIS A 1 91 ? 16.097 1.343 -38.800 1.00 67.88 91 HIS A O 1
ATOM 738 N N . ASP A 1 92 ? 14.377 -0.013 -39.275 1.00 63.75 92 ASP A N 1
ATOM 739 C CA . ASP A 1 92 ? 15.200 -1.192 -39.595 1.00 63.75 92 ASP A CA 1
ATOM 740 C C . ASP A 1 92 ? 16.377 -0.893 -40.550 1.00 63.75 92 ASP A C 1
ATOM 742 O O . ASP A 1 92 ? 17.436 -1.506 -40.451 1.00 63.75 92 ASP A O 1
ATOM 746 N N . GLY A 1 93 ? 16.238 0.105 -41.433 1.00 65.06 93 GLY A N 1
ATOM 747 C CA . GLY A 1 93 ? 17.298 0.567 -42.342 1.00 65.06 93 GLY A CA 1
ATOM 748 C C . GLY A 1 93 ? 18.409 1.425 -41.710 1.00 65.06 93 GLY A C 1
ATOM 749 O O . GLY A 1 93 ? 19.392 1.729 -42.379 1.00 65.06 93 GLY A O 1
ATOM 750 N N . LEU A 1 94 ? 18.260 1.832 -40.448 1.00 67.62 94 LEU A N 1
ATOM 751 C CA . LEU A 1 94 ? 19.244 2.578 -39.651 1.00 67.62 94 LEU A CA 1
ATOM 752 C C . LEU A 1 94 ? 19.916 1.698 -38.583 1.00 67.62 94 LEU A C 1
ATOM 754 O O . LEU A 1 94 ? 20.840 2.154 -37.905 1.00 67.62 94 LEU A O 1
ATOM 758 N N . LEU A 1 95 ? 19.470 0.448 -38.420 1.00 73.62 95 LEU A N 1
ATOM 759 C CA . LEU A 1 95 ? 20.135 -0.518 -37.556 1.00 73.62 95 LEU A CA 1
ATOM 760 C C . LEU A 1 95 ? 21.489 -0.879 -38.174 1.00 73.62 95 LEU A C 1
ATOM 762 O O . LEU A 1 95 ? 21.573 -1.395 -39.289 1.00 73.62 95 LEU A O 1
ATOM 766 N N . LEU A 1 96 ? 22.572 -0.625 -37.440 1.00 75.81 96 LEU A N 1
ATOM 767 C CA . LEU A 1 96 ? 23.868 -1.179 -37.812 1.00 75.81 96 LEU A CA 1
ATOM 768 C C . LEU A 1 96 ? 23.774 -2.714 -37.779 1.00 75.81 96 LEU A C 1
ATOM 770 O O . LEU A 1 96 ? 23.183 -3.257 -36.839 1.00 75.81 96 LEU A O 1
ATOM 774 N N . PRO A 1 97 ? 24.384 -3.429 -38.743 1.00 77.06 97 PRO A N 1
ATOM 775 C CA . PRO A 1 97 ? 24.477 -4.879 -38.683 1.00 77.06 97 PRO A CA 1
ATOM 776 C C . PRO A 1 97 ? 25.076 -5.296 -37.339 1.00 77.06 97 PRO A C 1
ATOM 778 O O . PRO A 1 97 ? 26.177 -4.864 -36.982 1.00 77.06 97 PRO A O 1
ATOM 781 N N . PHE A 1 98 ? 24.345 -6.110 -36.579 1.00 77.62 98 PHE A N 1
ATOM 782 C CA . PHE A 1 98 ? 24.825 -6.617 -35.301 1.00 77.62 98 PHE A CA 1
ATOM 783 C C . PHE A 1 98 ? 26.100 -7.440 -35.534 1.00 77.62 98 PHE A C 1
ATOM 785 O O . PHE A 1 98 ? 26.067 -8.482 -36.182 1.00 77.62 98 PHE A O 1
ATOM 792 N N . LYS A 1 99 ? 27.240 -6.954 -35.026 1.00 81.44 99 LYS A N 1
ATOM 793 C CA . LYS A 1 99 ? 28.555 -7.616 -35.149 1.00 81.44 99 LYS A CA 1
ATOM 794 C C . LYS A 1 99 ? 28.888 -8.556 -33.979 1.00 81.44 99 LYS A C 1
ATOM 796 O O . LYS A 1 99 ? 30.021 -9.017 -33.881 1.00 81.44 99 LYS A O 1
ATOM 801 N N . GLY A 1 100 ? 27.949 -8.793 -33.063 1.00 84.75 100 GLY A N 1
ATOM 802 C CA . GLY A 1 100 ? 28.159 -9.667 -31.9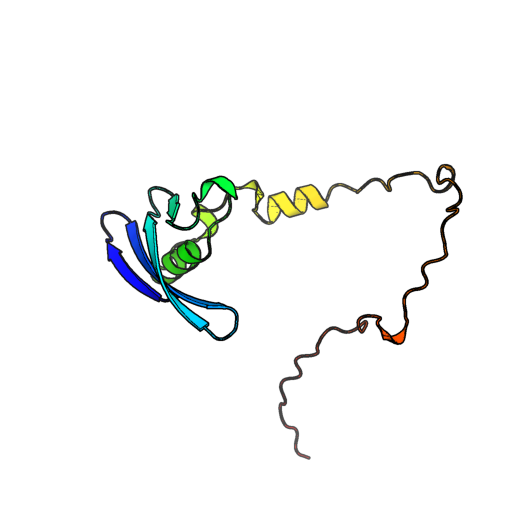08 1.00 84.75 100 GLY A CA 1
ATOM 803 C C . GLY A 1 100 ? 27.899 -11.149 -32.213 1.00 84.75 100 GLY A C 1
ATOM 804 O O . GLY A 1 100 ? 27.389 -11.485 -33.282 1.00 84.75 100 GLY A O 1
ATOM 805 N N . PRO A 1 101 ? 28.231 -12.053 -31.274 1.00 83.31 101 PRO A N 1
ATOM 806 C CA . PRO A 1 101 ? 27.898 -13.467 -31.396 1.00 83.31 101 PRO A CA 1
ATOM 807 C C . PRO A 1 101 ? 26.381 -13.657 -31.475 1.00 83.31 101 PRO A C 1
ATOM 809 O O . PRO A 1 101 ? 25.628 -13.041 -30.720 1.00 83.31 101 PRO A O 1
ATOM 812 N N . GLN A 1 102 ? 25.933 -14.522 -32.385 1.00 81.69 102 GLN A N 1
ATOM 813 C CA . GLN A 1 102 ? 24.521 -14.857 -32.516 1.00 81.69 102 GLN A CA 1
ATOM 814 C C . GLN A 1 102 ? 24.052 -15.572 -31.243 1.00 81.69 102 GLN A C 1
ATOM 816 O O . GLN A 1 102 ? 24.460 -16.698 -30.965 1.00 81.69 102 GLN A O 1
ATOM 821 N N . VAL A 1 103 ? 23.202 -14.910 -30.459 1.00 80.31 103 VAL A N 1
ATOM 822 C CA . VAL A 1 103 ? 22.573 -15.520 -29.287 1.00 80.31 103 VAL A CA 1
ATOM 823 C C . VAL A 1 103 ? 21.371 -16.318 -29.776 1.00 80.31 103 VAL A C 1
ATOM 825 O O . VAL A 1 103 ? 20.344 -15.747 -30.135 1.00 80.31 103 VAL A O 1
ATOM 828 N N . ILE A 1 104 ? 21.515 -17.639 -29.824 1.00 82.19 104 ILE A N 1
ATOM 829 C CA . ILE A 1 104 ? 20.421 -18.561 -30.132 1.00 82.19 104 ILE A CA 1
ATOM 830 C C . ILE A 1 104 ? 19.820 -19.002 -28.791 1.00 82.19 104 ILE A C 1
ATOM 832 O O . ILE A 1 104 ? 20.545 -19.590 -27.985 1.00 82.19 104 ILE A O 1
ATOM 836 N N . PRO A 1 105 ? 18.536 -18.708 -28.508 1.00 78.88 105 PRO A N 1
ATOM 837 C CA . PRO A 1 105 ? 17.879 -19.211 -27.309 1.00 78.88 105 PRO A CA 1
ATOM 838 C C . PRO A 1 105 ? 17.895 -20.740 -27.303 1.00 78.88 105 PRO A C 1
ATOM 840 O O . PRO A 1 105 ? 17.573 -21.367 -28.312 1.00 78.88 105 PRO A O 1
ATOM 843 N N . ASP A 1 106 ? 18.242 -21.340 -26.169 1.00 83.44 106 ASP A N 1
ATOM 844 C CA . ASP A 1 106 ? 18.136 -22.786 -26.003 1.00 83.44 106 ASP A CA 1
ATOM 845 C C . ASP A 1 106 ? 16.657 -23.198 -26.042 1.00 83.44 106 ASP A C 1
ATOM 847 O O . ASP A 1 106 ? 15.868 -22.822 -25.171 1.00 83.44 106 ASP A O 1
ATOM 851 N N . LEU A 1 107 ? 16.293 -23.983 -27.060 1.00 80.12 107 LEU A N 1
ATOM 852 C CA . LEU A 1 107 ? 14.939 -24.498 -27.266 1.00 80.12 107 LEU A CA 1
ATOM 853 C C . LEU A 1 107 ? 14.447 -25.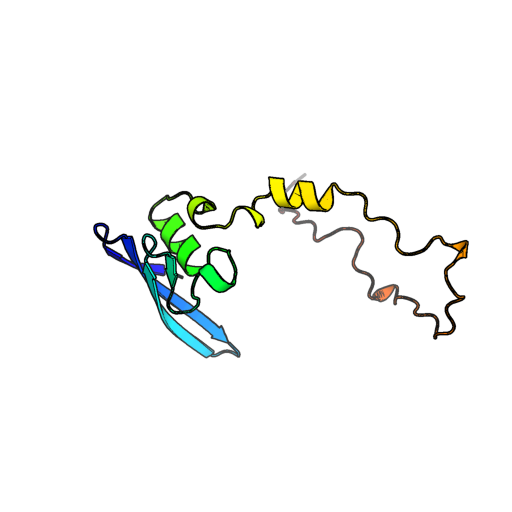325 -26.068 1.00 80.12 107 LEU A C 1
ATOM 855 O O . LEU A 1 107 ? 13.256 -25.305 -25.769 1.00 80.12 107 LEU A O 1
ATOM 859 N N . GLY A 1 108 ? 15.347 -26.013 -25.3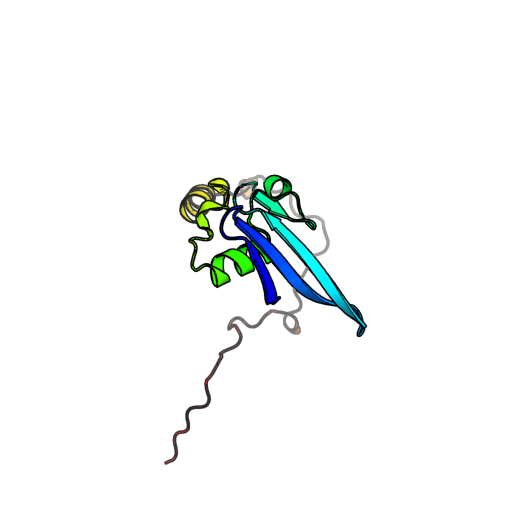56 1.00 81.94 108 GLY A N 1
ATOM 860 C CA . GLY A 1 108 ? 15.021 -26.800 -24.163 1.00 81.94 108 GLY A CA 1
ATOM 861 C C . GLY A 1 108 ? 14.788 -25.957 -22.905 1.00 81.94 108 GLY A C 1
ATOM 862 O O . GLY A 1 108 ? 14.149 -26.423 -21.963 1.00 81.94 108 GLY A O 1
ATOM 863 N N . MET A 1 109 ? 15.261 -24.708 -22.893 1.00 80.19 109 MET A N 1
ATOM 864 C CA . MET A 1 109 ? 15.042 -23.740 -21.810 1.00 80.19 109 MET A CA 1
ATOM 865 C C . MET A 1 109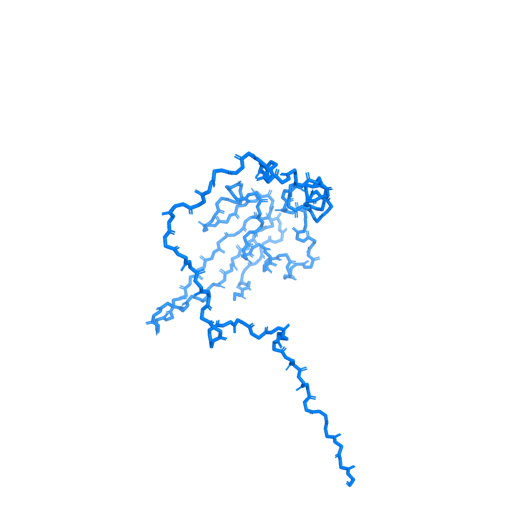 ? 13.950 -22.717 -22.137 1.00 80.19 109 MET A C 1
ATOM 867 O O . MET A 1 109 ? 13.664 -21.830 -21.323 1.00 80.19 109 MET A O 1
ATOM 871 N N . MET A 1 110 ? 13.327 -22.812 -23.315 1.00 77.88 110 MET A N 1
ATOM 872 C CA . MET A 1 110 ? 12.193 -21.964 -23.648 1.00 77.88 110 MET A CA 1
ATOM 873 C C . MET A 1 110 ? 11.063 -22.206 -22.651 1.00 77.88 110 MET A C 1
ATOM 875 O O . MET A 1 110 ? 10.704 -23.341 -22.332 1.00 77.88 110 MET A O 1
ATOM 879 N N . ARG A 1 111 ? 10.468 -21.116 -22.157 1.00 78.19 111 ARG A N 1
ATOM 880 C CA . ARG A 1 111 ? 9.225 -21.231 -21.393 1.00 78.19 111 ARG A CA 1
ATOM 881 C C . ARG A 1 111 ? 8.180 -21.882 -22.292 1.00 78.19 111 ARG A C 1
ATOM 883 O O . ARG A 1 111 ? 8.048 -21.498 -23.454 1.00 78.19 111 ARG A O 1
ATOM 890 N N . ALA A 1 112 ? 7.430 -22.833 -21.742 1.00 75.75 112 ALA A N 1
ATOM 891 C CA . ALA A 1 112 ? 6.276 -23.394 -22.426 1.00 75.75 112 ALA A CA 1
ATOM 892 C C . ALA A 1 112 ? 5.355 -22.258 -22.899 1.00 75.75 112 ALA A C 1
ATOM 894 O O . ALA A 1 112 ? 5.101 -21.302 -22.162 1.00 75.75 112 ALA A O 1
ATOM 895 N N . SER A 1 113 ? 4.862 -22.367 -24.132 1.00 70.38 113 SER A N 1
ATOM 896 C CA . SER A 1 113 ? 3.912 -21.414 -24.722 1.00 70.38 113 SER A CA 1
ATOM 897 C C . SER A 1 113 ? 2.589 -21.356 -23.955 1.00 70.38 113 SER A C 1
ATOM 899 O O . SER A 1 113 ? 1.857 -20.373 -24.034 1.00 70.38 113 SER A O 1
ATOM 901 N N . ILE A 1 114 ? 2.302 -22.403 -23.185 1.00 66.25 114 ILE A N 1
ATOM 902 C CA . ILE A 1 114 ? 1.152 -22.514 -22.305 1.00 66.25 114 ILE A CA 1
ATOM 903 C C . ILE A 1 114 ? 1.679 -22.383 -20.876 1.00 66.25 114 ILE A C 1
ATOM 905 O O . ILE A 1 114 ? 2.571 -23.123 -20.457 1.00 66.25 114 ILE A O 1
ATOM 909 N N . GLY A 1 115 ? 1.138 -21.417 -20.129 1.00 65.25 115 GLY A N 1
ATOM 910 C CA . GLY A 1 115 ? 1.389 -21.305 -18.695 1.00 65.25 115 GLY A CA 1
ATOM 911 C C . GLY A 1 115 ? 0.949 -22.566 -17.942 1.00 65.25 115 GLY A C 1
ATOM 912 O O . GLY A 1 115 ? 0.419 -23.518 -18.510 1.00 65.25 115 GLY A O 1
ATOM 913 N N . ARG A 1 116 ? 1.141 -22.593 -16.623 1.00 59.72 116 ARG A N 1
ATOM 914 C CA . ARG A 1 116 ? 0.668 -23.718 -15.809 1.00 59.72 116 ARG A CA 1
ATOM 915 C C . ARG A 1 116 ? -0.866 -23.780 -15.884 1.00 59.72 116 ARG A C 1
ATOM 917 O O . ARG A 1 116 ? -1.539 -22.922 -15.320 1.00 59.72 116 ARG A O 1
ATOM 924 N N . LEU A 1 117 ? -1.408 -24.776 -16.583 1.00 51.78 117 LEU A N 1
ATOM 925 C CA . LEU A 1 117 ? -2.826 -25.124 -16.519 1.00 51.78 117 LEU A CA 1
ATOM 926 C C . LEU A 1 117 ? -3.124 -25.561 -15.079 1.00 51.78 117 LEU A C 1
ATOM 928 O O . LEU A 1 117 ? -2.680 -26.625 -14.649 1.00 51.78 117 LEU A O 1
ATOM 932 N N . ILE A 1 118 ? -3.850 -24.740 -14.316 1.00 50.19 118 ILE A N 1
ATOM 933 C CA . ILE A 1 118 ? -4.501 -25.209 -13.090 1.00 50.19 118 ILE A CA 1
ATOM 934 C C . ILE A 1 118 ? -5.719 -26.005 -13.551 1.00 50.19 118 ILE A C 1
ATOM 936 O O . ILE A 1 118 ? -6.813 -25.469 -13.701 1.00 50.19 118 ILE A O 1
ATOM 940 N N . ILE A 1 119 ? -5.507 -27.282 -13.858 1.00 47.38 119 ILE A N 1
ATOM 941 C CA . ILE A 1 119 ? -6.607 -28.222 -14.035 1.00 47.38 119 ILE A CA 1
ATOM 942 C C . ILE A 1 119 ? -7.005 -28.632 -12.620 1.00 47.38 119 ILE A C 1
ATOM 944 O O . ILE A 1 119 ? -6.305 -29.413 -11.976 1.00 47.38 119 ILE A O 1
ATOM 948 N N . ASN A 1 120 ? -8.098 -28.065 -12.108 1.00 41.88 120 ASN A N 1
ATOM 949 C CA . ASN A 1 120 ? -8.795 -28.682 -10.988 1.00 41.88 120 ASN A CA 1
ATOM 950 C C . ASN A 1 120 ? -9.168 -30.094 -11.445 1.00 41.88 120 ASN A C 1
ATOM 952 O O . ASN A 1 120 ? -9.890 -30.240 -12.430 1.00 41.88 120 ASN A O 1
ATOM 956 N N . SER A 1 121 ? -8.662 -31.123 -10.763 1.00 50.72 121 SER A N 1
ATOM 957 C CA . SER A 1 121 ? -9.155 -32.481 -10.947 1.00 50.72 121 SER A CA 1
ATOM 958 C C . SER A 1 121 ? -10.607 -32.513 -10.472 1.00 50.72 121 SER A C 1
ATOM 960 O O . SER A 1 121 ? -10.887 -32.679 -9.284 1.00 50.72 121 SER A O 1
ATOM 962 N N . MET A 1 122 ? -11.538 -32.296 -11.389 1.00 41.31 122 MET A N 1
ATOM 963 C CA . MET A 1 122 ? -12.893 -32.787 -11.241 1.00 41.31 122 MET A CA 1
ATOM 964 C C . MET A 1 122 ? -12.960 -34.099 -12.006 1.00 41.31 122 MET A C 1
ATOM 966 O O . MET A 1 122 ? -12.657 -34.169 -13.193 1.00 41.31 122 MET A O 1
ATOM 970 N N . ASN A 1 123 ? -13.241 -35.134 -11.221 1.00 46.69 123 ASN A N 1
ATOM 971 C CA . ASN A 1 123 ? -13.575 -36.483 -11.629 1.00 46.69 123 ASN A CA 1
ATOM 972 C C . ASN A 1 123 ? -14.533 -36.477 -12.814 1.00 46.69 123 ASN A C 1
ATOM 974 O O . ASN A 1 123 ? -15.538 -35.783 -12.740 1.00 46.69 123 ASN A O 1
ATOM 978 N N . ASP A 1 124 ? -14.309 -37.374 -13.766 1.00 37.25 124 ASP A N 1
ATOM 979 C CA . ASP A 1 124 ? -15.415 -38.034 -14.442 1.00 37.25 124 ASP A CA 1
ATOM 980 C C . ASP A 1 124 ? -15.111 -39.530 -14.478 1.00 37.25 124 ASP A C 1
ATOM 982 O O . ASP A 1 124 ? -14.211 -40.012 -15.167 1.00 37.25 124 ASP A O 1
ATOM 986 N N . ALA A 1 125 ? -15.847 -40.241 -13.627 1.00 41.16 125 ALA A 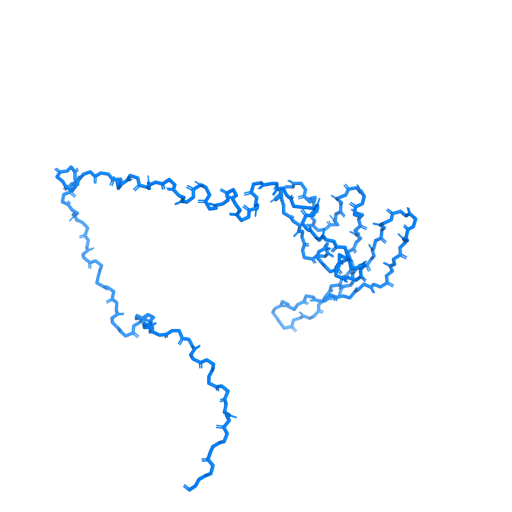N 1
ATOM 987 C CA . ALA A 1 125 ? -16.131 -41.646 -13.802 1.00 41.16 125 ALA A CA 1
ATOM 988 C C . ALA A 1 125 ? -17.048 -41.796 -15.021 1.00 41.16 125 ALA A C 1
ATOM 990 O O . ALA A 1 125 ? -18.072 -41.118 -15.094 1.00 41.16 125 ALA A O 1
ATOM 991 N N . ASN A 1 126 ? -16.672 -42.686 -15.935 1.00 39.78 126 ASN A N 1
ATOM 992 C CA . ASN A 1 126 ? -17.558 -43.600 -16.659 1.00 39.78 126 ASN A CA 1
ATOM 993 C C . ASN A 1 126 ? -16.714 -44.720 -17.265 1.00 39.78 126 ASN A C 1
ATOM 995 O O . ASN A 1 126 ? -15.773 -44.399 -18.024 1.00 39.78 126 ASN A O 1
#

Sequence (126 aa):
MQVNLYDRGNSEFIVDEITSTGGRIALSNCRISLSGQICDYSYFQALHYACCHVLAACSYCRLDWRTYIDDVYRVNIMFNVYKMDFSPSIHDGLLLPFKGPQVIPDLGMMRASIGRLIINSMNDAN

Organism: Arachis hypogaea (NCBI:txid3818)